Protein 8EC9 (pdb70)

Foldseek 3Di:
DDDDDVVDDDDD/DAADDVPDDDDD/DADDPVVDDDDD/DDDDDVPDDDDD/DADDDCPDDDDD/DADDPCPDDGDD

Sequence (72 aa):
KLVFAECIICMVKLVFAECIICMVKLVFAECIICMVKLVFAECIICMVKLVFAECIICMVKLVFAECIICMV

Structure (mmCIF, N/CA/C/O backbone):
data_8EC9
#
_entry.id   8EC9
#
_cell.length_a   43.060
_cell.length_b   43.060
_cell.length_c   92.767
_cell.angle_alpha   90.000
_cell.angle_beta   90.000
_cell.angle_gamma   120.000
#
_symmetry.space_group_name_H-M   'P 31 2 1'
#
loop_
_entity.id
_entity.type
_entity.pdbx_description
1 polymer ORN-LYS-LEU-VAL-PHI-PHE-ALA-GLU-ORN-CYS-ILE-ILE-SAR-CYS-MET-VAL
2 water water
#
loop_
_atom_site.group_PDB
_atom_site.id
_atom_site.type_symbol
_atom_site.label_atom_id
_atom_site.label_alt_id
_atom_site.label_comp_id
_atom_site.label_asym_id
_atom_site.label_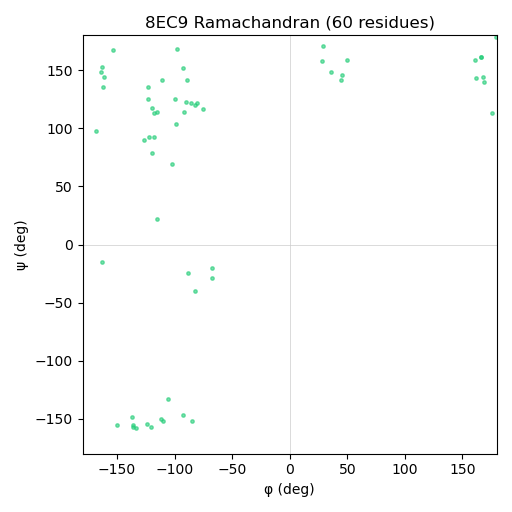entity_id
_atom_site.label_seq_id
_atom_site.pdbx_PDB_ins_code
_atom_site.Cartn_x
_atom_site.Cartn_y
_atom_site.Cartn_z
_atom_site.occupancy
_atom_site.B_iso_or_equiv
_atom_site.auth_seq_id
_atom_site.auth_comp_id
_atom_site.auth_asym_id
_atom_site.auth_atom_id
_atom_site.pdbx_PDB_model_num
ATOM 20 N N . LYS A 1 2 ? 11.042 -1.714 48.019 1.00 50.13 2 LYS A N 1
ATOM 21 C CA . LYS A 1 2 ? 11.197 -2.067 46.616 1.00 50.82 2 LYS A CA 1
ATOM 22 C C . LYS A 1 2 ? 10.587 -1.002 45.718 1.00 50.70 2 LYS A C 1
ATOM 23 O O . LYS A 1 2 ? 9.799 -0.163 46.160 1.00 41.75 2 LYS A O 1
ATOM 42 N N . LEU A 1 3 ? 10.971 -1.051 44.447 1.00 48.29 3 LEU A N 1
ATOM 43 C CA . LEU A 1 3 ? 10.534 -0.076 43.460 1.00 42.82 3 LEU A CA 1
ATOM 44 C C . LEU A 1 3 ? 9.192 -0.510 42.889 1.00 41.51 3 LEU A C 1
ATOM 45 O O . LEU A 1 3 ? 9.076 -1.606 42.331 1.00 52.77 3 LEU A O 1
ATOM 61 N N . VAL A 1 4 ? 8.187 0.348 43.024 1.00 41.84 4 VAL A N 1
ATOM 62 C CA . VAL A 1 4 ? 6.850 0.055 42.527 1.00 39.50 4 VAL A CA 1
ATOM 63 C C . VAL A 1 4 ? 6.547 0.939 41.329 1.00 39.92 4 VAL A C 1
ATOM 64 O O . VAL A 1 4 ? 6.751 2.153 41.379 1.00 38.72 4 VAL A O 1
ATOM 97 N N . PHE A 1 6 ? 3.871 2.534 39.510 1.00 35.35 6 PHE A N 1
ATOM 98 C CA . PHE A 1 6 ? 2.472 2.911 39.578 1.00 37.41 6 PHE A CA 1
ATOM 99 C C . PHE A 1 6 ? 1.963 3.212 38.172 1.00 40.19 6 PHE A C 1
ATOM 100 O O . PHE A 1 6 ? 2.737 3.595 37.299 1.00 46.43 6 PHE A O 1
ATOM 117 N N . ALA A 1 7 ? 0.664 3.020 37.960 1.00 45.69 7 ALA A N 1
ATOM 118 C CA . ALA A 1 7 ? -0.003 3.337 36.700 1.00 52.63 7 ALA A CA 1
ATOM 119 C C . ALA A 1 7 ? -1.120 4.324 37.019 1.00 51.38 7 ALA A C 1
ATOM 120 O O . ALA A 1 7 ? -2.236 3.912 37.338 1.00 54.20 7 ALA A O 1
ATOM 127 N N . GLU A 1 8 ? -0.820 5.620 36.929 1.00 57.70 8 GLU A N 1
ATOM 128 C CA . GLU A 1 8 ? -1.759 6.663 37.351 1.00 66.04 8 GLU A CA 1
ATOM 129 C C . GLU A 1 8 ? -2.803 6.989 36.278 1.00 70.06 8 GLU A C 1
ATOM 130 O O . GLU A 1 8 ? -2.794 8.064 35.688 1.00 74.91 8 GLU A O 1
ATOM 160 N N . CYS A 1 10 ? -0.166 6.770 32.807 1.00 49.01 10 CYS A N 1
ATOM 161 C CA . CYS A 1 10 ? 1.288 6.931 32.820 1.00 48.42 10 CYS A CA 1
ATOM 162 C C . CYS A 1 10 ? 1.923 6.052 33.894 1.00 46.10 10 CYS A C 1
ATOM 163 O O . CYS A 1 10 ? 1.256 5.631 34.838 1.00 45.35 10 CYS A O 1
ATOM 170 N N . ILE A 1 11 ? 3.215 5.776 33.734 1.00 43.29 11 ILE A N 1
ATOM 171 C CA . ILE A 1 11 ? 3.941 4.816 34.560 1.00 41.41 11 ILE A CA 1
ATOM 172 C C . ILE A 1 11 ? 5.066 5.550 35.273 1.00 41.23 11 ILE A C 1
ATOM 173 O O . ILE A 1 11 ? 5.984 6.067 34.622 1.00 42.12 11 ILE A O 1
ATOM 189 N N . ILE A 1 12 ? 5.005 5.579 36.604 1.00 41.34 12 ILE A N 1
ATOM 190 C CA . ILE A 1 12 ? 6.036 6.208 37.426 1.00 41.96 12 ILE A CA 1
ATOM 191 C C . ILE A 1 12 ? 6.595 5.187 38.435 1.00 41.30 12 ILE A C 1
ATOM 192 O O . ILE A 1 12 ? 5.812 4.601 39.183 1.00 38.00 12 ILE A O 1
ATOM 218 N N . CYS A 1 14 ? 8.290 4.278 41.777 1.00 41.29 14 CYS A N 1
ATOM 219 C CA . CYS A 1 14 ? 8.508 4.937 43.066 1.00 40.81 14 CYS A CA 1
ATOM 220 C C . CYS A 1 14 ? 9.003 3.958 44.132 1.00 41.74 14 CYS A C 1
ATOM 221 O O . CYS A 1 14 ? 8.595 2.794 44.169 1.00 39.69 14 CYS A O 1
ATOM 228 N N . MET A 1 15 ? 9.879 4.446 45.004 1.00 40.53 15 MET A N 1
ATOM 229 C CA . MET A 1 15 ? 10.444 3.627 46.066 1.00 46.02 15 MET A CA 1
ATOM 230 C C . MET A 1 15 ? 9.405 3.423 47.167 1.00 45.77 15 MET A C 1
ATOM 231 O O . MET A 1 15 ? 8.974 4.394 47.789 1.00 42.71 15 MET A O 1
ATOM 245 N N . VAL A 1 16 ? 8.985 2.185 47.398 1.00 61.23 16 VAL A N 1
ATOM 246 C CA . VAL A 1 16 ? 7.979 1.966 48.432 1.00 42.91 16 VAL A CA 1
ATOM 247 C C . VAL A 1 16 ? 8.471 0.952 49.465 1.00 39.62 16 VAL A C 1
ATOM 248 O O . VAL A 1 16 ? 8.472 -0.258 49.218 1.00 38.03 16 VAL A O 1
ATOM 280 N N . LYS B 1 2 ? 8.116 -13.534 40.065 1.00 66.29 2 LYS B N 1
ATOM 281 C CA . LYS B 1 2 ? 8.030 -12.121 39.721 1.00 64.13 2 LYS B CA 1
ATOM 282 C C . LYS B 1 2 ? 9.439 -11.543 39.640 1.00 62.93 2 LYS B C 1
ATOM 283 O O . LYS B 1 2 ? 10.406 -12.219 39.972 1.00 63.74 2 LYS B O 1
ATOM 302 N N . LEU B 1 3 ? 9.564 -10.308 39.165 1.00 61.44 3 LEU B N 1
ATOM 303 C CA . LEU B 1 3 ? 10.856 -9.630 39.086 1.00 6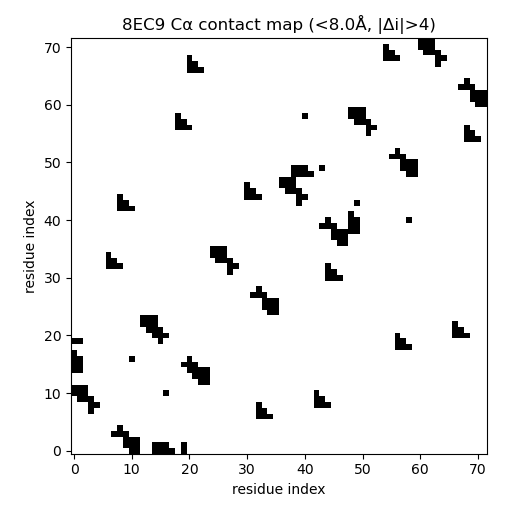0.66 3 LEU B CA 1
ATOM 304 C C . LEU B 1 3 ? 10.773 -8.398 39.983 1.00 59.19 3 LEU B C 1
ATOM 305 O O . LEU B 1 3 ? 10.333 -7.325 39.560 1.00 58.34 3 LEU B O 1
ATOM 321 N N . VAL B 1 4 ? 11.192 -8.560 41.230 1.00 59.27 4 VAL B N 1
ATOM 322 C CA . VAL B 1 4 ? 11.144 -7.469 42.185 1.00 58.36 4 VAL B CA 1
ATOM 323 C C . VAL B 1 4 ? 12.387 -6.615 42.040 1.00 58.14 4 VAL B C 1
ATOM 324 O O . VAL B 1 4 ? 13.491 -7.125 41.863 1.00 59.02 4 VAL B O 1
ATOM 357 N N . PHE B 1 6 ? 14.282 -4.535 44.317 1.00 58.89 6 PHE B N 1
ATOM 358 C CA . PHE B 1 6 ? 14.510 -4.126 45.696 1.00 59.66 6 PHE B CA 1
ATOM 359 C C . PHE B 1 6 ? 15.283 -2.817 45.730 1.00 60.20 6 PHE B C 1
ATOM 360 O O . PHE B 1 6 ? 16.246 -2.639 44.982 1.00 60.81 6 PHE B O 1
ATOM 377 N N . ALA B 1 7 ? 14.842 -1.903 46.592 1.00 60.35 7 ALA B N 1
ATOM 378 C CA . ALA B 1 7 ? 15.510 -0.625 46.836 1.00 61.43 7 ALA B CA 1
ATOM 379 C C . ALA B 1 7 ? 15.893 -0.607 48.311 1.00 63.12 7 ALA B C 1
ATOM 380 O O . ALA B 1 7 ? 15.220 0.012 49.138 1.00 63.36 7 ALA B O 1
ATOM 387 N N . GLU B 1 8 ? 16.980 -1.297 48.639 1.00 65.23 8 GLU B N 1
ATOM 388 C CA . GLU B 1 8 ? 17.380 -1.483 50.026 1.00 67.27 8 GLU B CA 1
ATOM 389 C C . GLU B 1 8 ? 18.275 -0.357 50.524 1.00 69.52 8 GLU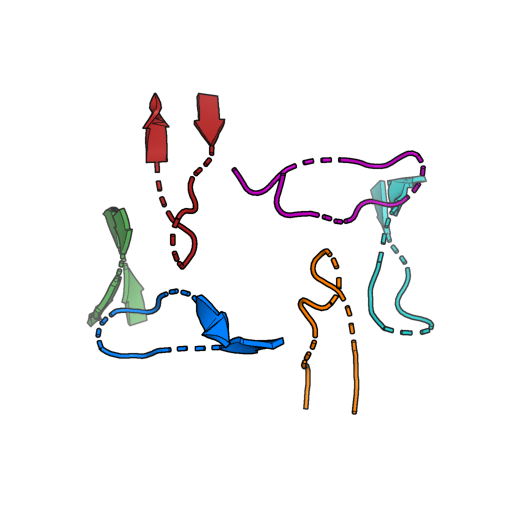 B C 1
ATOM 390 O O . GLU B 1 8 ? 19.501 -0.475 50.509 1.00 71.50 8 GLU B O 1
ATOM 420 N N . CYS B 1 10 ? 20.153 1.327 46.776 1.00 69.09 10 CYS B N 1
ATOM 421 C CA . CYS B 1 10 ? 20.477 0.662 45.512 1.00 68.37 10 CYS B CA 1
ATOM 422 C C . CYS B 1 10 ? 19.373 -0.255 44.986 1.00 65.67 10 CYS B C 1
ATOM 423 O O . CYS B 1 10 ? 18.715 -0.962 45.747 1.00 64.83 10 CYS B O 1
ATOM 430 N N . ILE B 1 11 ? 19.198 -0.239 43.666 1.00 64.76 11 ILE B N 1
ATOM 431 C CA . ILE B 1 11 ? 18.145 -0.985 42.985 1.00 62.67 11 ILE B CA 1
ATOM 432 C C . ILE B 1 11 ? 18.752 -2.259 42.409 1.00 63.15 11 ILE B C 1
ATOM 433 O O . ILE B 1 11 ? 19.723 -2.199 41.646 1.00 64.51 11 ILE B O 1
ATOM 449 N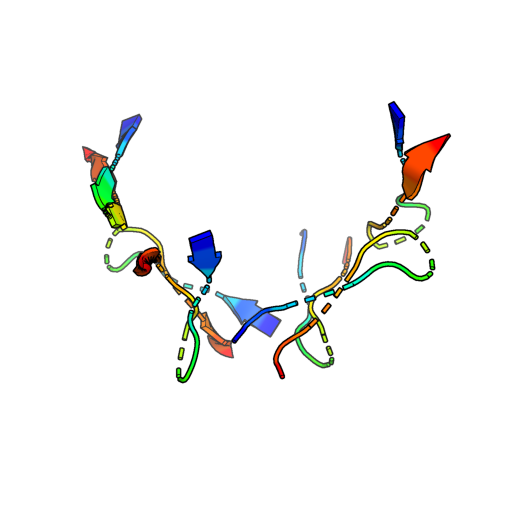 N . ILE B 1 12 ? 18.177 -3.409 42.757 1.00 62.37 12 ILE B N 1
ATOM 450 C CA . ILE B 1 12 ? 18.584 -4.677 42.164 1.00 62.97 12 ILE B CA 1
ATOM 451 C C . ILE B 1 12 ? 17.352 -5.510 41.806 1.00 61.57 12 ILE B C 1
ATOM 452 O O . ILE B 1 12 ? 16.423 -5.586 42.609 1.00 60.70 12 ILE B O 1
ATOM 478 N N . CYS B 1 14 ? 15.513 -8.994 41.098 1.00 61.88 14 CYS B N 1
ATOM 479 C CA . CYS B 1 14 ? 15.706 -10.374 41.525 1.00 63.44 14 CYS B CA 1
ATOM 480 C C . CYS B 1 14 ? 14.461 -11.220 41.293 1.00 63.51 14 CYS B C 1
ATOM 481 O O . CYS B 1 14 ? 13.336 -10.752 41.461 1.00 62.33 14 CYS B O 1
ATOM 488 N N . MET B 1 15 ? 14.686 -12.476 40.917 1.00 67.25 15 MET B N 1
ATOM 489 C CA . MET B 1 15 ? 13.607 -13.422 40.650 1.00 68.10 15 MET B CA 1
ATOM 490 C C . MET B 1 15 ? 13.379 -14.318 41.861 1.00 69.53 15 MET B C 1
ATOM 491 O O . MET B 1 15 ? 14.153 -15.246 42.108 1.00 71.56 15 MET B O 1
ATOM 505 N N . VAL B 1 16 ? 12.320 -14.048 42.611 1.00 66.90 16 VAL B N 1
ATOM 506 C CA . VAL B 1 16 ? 11.383 -14.190 43.718 1.00 67.24 16 VAL B CA 1
ATOM 507 C C . VAL B 1 16 ? 10.361 -15.296 43.468 1.00 69.15 16 VAL B C 1
ATOM 508 O O . VAL B 1 16 ? 9.182 -15.132 43.768 1.00 69.07 16 VAL B O 1
ATOM 540 N N . LYS C 1 2 ? -0.670 1.164 22.794 1.00 49.13 2 LYS C N 1
ATOM 541 C CA . LYS C 1 2 ? 0.781 1.244 22.806 1.00 46.91 2 LYS C CA 1
ATOM 542 C C . LYS C 1 2 ? 1.266 2.067 23.995 1.00 44.59 2 LYS C C 1
ATOM 543 O O . LYS C 1 2 ? 0.563 2.957 24.482 1.00 44.77 2 LYS C O 1
ATOM 562 N N . LEU C 1 3 ? 2.472 1.758 24.463 1.00 45.59 3 LEU C N 1
ATOM 563 C CA . LEU C 1 3 ? 3.126 2.562 25.482 1.00 43.88 3 LEU C CA 1
ATOM 564 C C . LEU C 1 3 ? 3.980 3.605 24.778 1.00 43.02 3 LEU C C 1
ATOM 565 O O . LEU C 1 3 ? 4.953 3.264 24.094 1.00 43.16 3 LEU C O 1
ATOM 581 N N . VAL C 1 4 ? 3.611 4.867 24.943 1.00 43.30 4 VAL C N 1
ATOM 582 C CA . VAL C 1 4 ? 4.296 5.967 24.291 1.00 43.28 4 VAL C CA 1
ATOM 583 C C . VAL C 1 4 ? 5.022 6.814 25.327 1.00 42.39 4 VAL C C 1
ATOM 584 O O . VAL C 1 4 ? 4.453 7.191 26.355 1.00 42.61 4 VAL C O 1
ATOM 617 N N . PHE C 1 6 ? 6.247 10.146 26.296 1.00 50.03 6 PHE C N 1
ATOM 618 C CA . PHE C 1 6 ? 6.111 11.568 26.046 1.00 48.88 6 PHE C CA 1
ATOM 619 C C . PHE C 1 6 ? 7.352 12.258 26.572 1.00 49.99 6 PHE C C 1
ATOM 620 O O . PHE C 1 6 ? 7.918 11.838 27.582 1.00 54.40 6 PHE C O 1
ATOM 637 N N . ALA C 1 7 ? 7.791 13.298 25.873 1.00 53.42 7 ALA C N 1
ATOM 638 C CA . ALA C 1 7 ? 8.750 14.245 26.429 1.00 61.72 7 ALA C CA 1
ATOM 639 C C . ALA C 1 7 ? 7.995 15.504 26.848 1.00 70.81 7 ALA C C 1
ATOM 640 O O . ALA C 1 7 ? 8.113 16.572 26.249 1.00 70.63 7 ALA C O 1
ATOM 647 N N . GLU C 1 8 ? 7.188 15.345 27.897 1.00 68.69 8 GLU C N 1
ATOM 648 C CA . GLU C 1 8 ? 6.324 16.422 28.372 1.00 77.64 8 GLU C CA 1
ATOM 649 C C . GLU C 1 8 ? 7.178 17.544 28.942 1.00 82.43 8 GLU C C 1
ATOM 650 O O . GLU C 1 8 ? 7.527 17.538 30.125 1.00 83.24 8 GLU C O 1
ATOM 680 N N . CYS C 1 10 ? 10.983 16.325 30.582 1.00 60.52 10 CYS C N 1
ATOM 681 C CA . CYS C 1 10 ? 11.085 15.054 31.286 1.00 60.52 10 CYS C CA 1
ATOM 682 C C . CYS C 1 10 ? 10.386 13.933 30.529 1.00 59.68 10 CYS C C 1
ATOM 683 O O . CYS C 1 10 ? 9.356 14.149 29.891 1.00 55.78 10 CYS C O 1
ATOM 690 N N . ILE C 1 11 ? 10.950 12.733 30.618 1.00 60.41 11 ILE C N 1
ATOM 691 C CA . ILE C 1 11 ? 10.429 11.567 29.913 1.00 51.62 11 ILE C CA 1
ATOM 692 C C . ILE C 1 11 ? 9.415 10.858 30.804 1.00 50.70 11 ILE C C 1
ATOM 693 O O . ILE C 1 11 ? 9.738 10.440 31.921 1.00 52.49 11 ILE C O 1
ATOM 709 N N . ILE C 1 12 ? 8.193 10.711 30.302 1.00 45.60 12 ILE C N 1
ATOM 710 C CA . ILE C 1 12 ? 7.144 9.990 31.009 1.00 46.55 12 ILE C CA 1
ATOM 711 C C . ILE C 1 12 ? 6.443 9.026 30.027 1.00 44.76 12 ILE C C 1
ATOM 712 O O . ILE C 1 12 ? 5.986 9.473 28.972 1.00 44.29 12 ILE C O 1
ATOM 738 N N . CYS C 1 14 ? 3.462 6.848 28.855 1.00 46.79 14 CYS C N 1
ATOM 739 C CA . CYS C 1 14 ? 2.024 6.724 29.092 1.00 46.45 14 CYS C CA 1
ATOM 740 C C . CYS C 1 14 ? 1.348 5.855 28.042 1.00 46.08 14 CYS C C 1
ATOM 741 O O . CYS C 1 14 ? 1.876 5.647 26.951 1.00 45.34 14 CYS C O 1
ATOM 748 N N . MET C 1 15 ? 0.161 5.371 28.384 1.00 47.26 15 MET C N 1
ATOM 749 C CA . MET C 1 15 ? -0.618 4.524 27.493 1.00 49.03 15 MET C CA 1
ATOM 750 C C . MET C 1 15 ? -1.573 5.356 26.662 1.00 51.31 15 MET C C 1
ATOM 751 O O . MET C 1 15 ? -2.022 6.418 27.090 1.00 52.10 15 MET C O 1
ATOM 765 N N . VAL C 1 16 ? -1.897 4.852 25.480 1.00 50.17 16 VAL C N 1
ATOM 766 C CA . VAL C 1 16 ? -2.784 5.312 24.425 1.00 52.93 16 VAL C CA 1
ATOM 767 C C . VAL C 1 16 ? -3.209 4.112 23.579 1.00 54.14 16 VAL C C 1
ATOM 768 O O . VAL C 1 16 ? -2.465 3.645 22.715 1.00 53.08 16 VAL C O 1
ATOM 800 N N . LYS D 1 2 ? 22.737 16.680 29.615 1.00 81.02 2 LYS D N 1
ATOM 801 C CA . LYS D 1 2 ? 22.843 15.371 30.244 1.00 79.40 2 LYS D CA 1
ATOM 802 C C . LYS D 1 2 ? 21.438 15.009 30.700 1.00 75.92 2 LYS D C 1
ATOM 803 O O . LYS D 1 2 ? 20.620 15.897 30.914 1.00 76.09 2 LYS D O 1
ATOM 821 N N . LEU D 1 3 ? 21.124 13.723 30.818 1.00 72.67 3 LEU D N 1
ATOM 822 C CA . LEU D 1 3 ? 19.812 13.306 31.305 1.00 69.65 3 LEU D CA 1
ATOM 823 C C . LEU D 1 3 ? 19.994 12.582 32.627 1.00 68.41 3 LEU D C 1
ATOM 824 O O . LEU D 1 3 ? 20.590 11.500 32.676 1.00 68.66 3 LEU D O 1
ATOM 840 N N . VAL D 1 4 ? 19.484 13.188 33.691 1.00 65.58 4 VAL D N 1
ATOM 841 C CA . VAL D 1 4 ? 19.63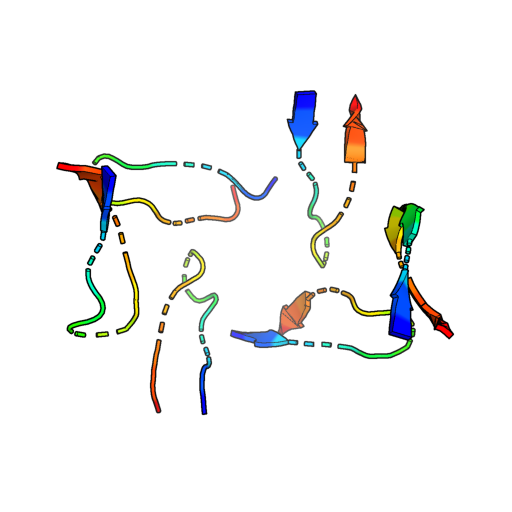5 12.655 35.029 1.00 65.07 4 VAL D CA 1
ATOM 842 C C . VAL D 1 4 ? 18.320 12.064 35.475 1.00 62.07 4 VAL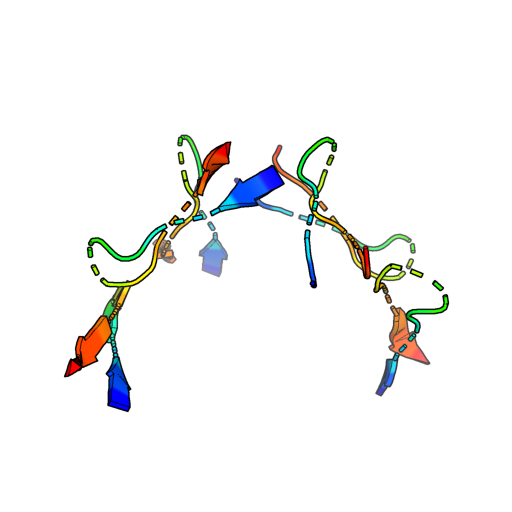 D C 1
ATOM 843 O O . VAL D 1 4 ? 17.253 12.605 35.188 1.00 60.93 4 VAL D O 1
ATOM 876 N N . PHE D 1 6 ? 16.064 11.988 38.149 1.00 60.49 6 PHE D N 1
ATOM 877 C CA . PHE D 1 6 ? 15.767 12.761 39.339 1.00 61.59 6 PHE D CA 1
ATOM 878 C C . PHE D 1 6 ? 15.128 11.876 40.389 1.00 60.13 6 PHE D C 1
ATOM 879 O O . PHE D 1 6 ? 14.712 10.755 40.107 1.00 58.00 6 PHE D O 1
ATOM 896 N N . ALA D 1 7 ? 15.051 12.399 41.607 1.00 64.28 7 ALA D N 1
ATOM 897 C CA . ALA D 1 7 ? 14.486 11.664 42.724 1.00 61.36 7 ALA D CA 1
ATOM 898 C C . ALA D 1 7 ? 14.182 12.650 43.834 1.00 67.25 7 ALA D C 1
ATOM 899 O O . ALA D 1 7 ? 14.871 13.661 43.989 1.00 75.23 7 ALA D O 1
ATOM 906 N N . GLU D 1 8 ? 13.140 12.352 44.597 1.00 65.76 8 GLU D N 1
ATOM 907 C CA . GLU D 1 8 ? 12.876 13.101 45.817 1.00 75.76 8 GLU D CA 1
ATOM 908 C C . GLU D 1 8 ? 11.913 12.320 46.702 1.00 69.75 8 GLU D C 1
ATOM 909 O O . GLU D 1 8 ? 10.696 12.498 46.635 1.00 64.95 8 GLU D O 1
ATOM 939 N N . CYS D 1 10 ? 9.944 8.877 44.070 1.00 49.67 10 CYS D N 1
ATOM 940 C CA . CYS D 1 10 ? 9.815 8.530 42.660 1.00 47.89 10 CYS D CA 1
ATOM 941 C C . CYS D 1 10 ? 10.972 9.056 41.841 1.00 48.94 10 CYS D C 1
ATOM 942 O O . CYS D 1 10 ? 11.641 10.006 42.232 1.00 51.00 10 CYS D O 1
ATOM 949 N N . ILE D 1 11 ? 11.198 8.444 40.684 1.00 50.26 11 ILE D N 1
ATOM 950 C CA . ILE D 1 11 ? 12.333 8.789 39.844 1.00 51.44 11 ILE D CA 1
ATOM 951 C C . ILE D 1 11 ? 11.823 9.183 38.461 1.00 50.86 11 ILE D C 1
ATOM 952 O O . ILE D 1 11 ? 10.923 8.543 37.911 1.00 49.41 11 ILE D O 1
ATOM 968 N N . ILE D 1 12 ? 12.374 10.267 37.927 1.00 54.30 12 ILE D N 1
ATOM 969 C CA . ILE D 1 12 ? 12.022 10.731 36.596 1.00 55.69 12 ILE D CA 1
ATOM 970 C C . ILE D 1 12 ? 13.302 11.145 35.871 1.00 57.39 12 ILE D C 1
ATOM 971 O O . ILE D 1 12 ? 14.208 11.698 36.508 1.00 57.84 12 ILE D O 1
ATOM 997 N N . CYS D 1 14 ? 15.054 13.529 33.197 1.00 60.01 14 CYS D N 1
ATOM 998 C CA . CYS D 1 14 ? 14.783 14.8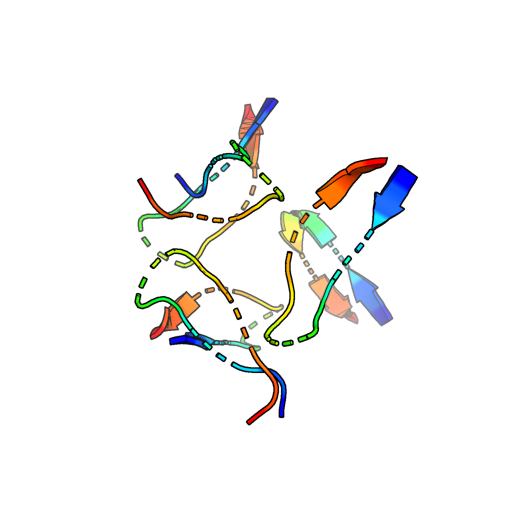32 32.602 1.00 61.83 14 CYS D CA 1
ATOM 999 C C . CYS D 1 14 ? 16.000 15.393 31.878 1.00 64.44 14 CYS D C 1
ATOM 1000 O O . CYS D 1 14 ? 17.132 14.963 32.104 1.00 65.11 14 CYS D O 1
ATOM 1007 N N . MET D 1 15 ? 15.743 16.360 31.003 1.00 68.30 15 MET D N 1
ATOM 1008 C CA . MET D 1 15 ? 16.792 17.056 30.263 1.00 70.74 15 MET D CA 1
ATOM 1009 C C . MET D 1 15 ? 17.301 18.267 31.031 1.00 73.06 15 MET D C 1
ATOM 1010 O O . MET D 1 15 ? 16.523 18.984 31.660 1.00 73.84 15 MET D O 1
ATOM 1024 N N . VAL D 1 16 ? 18.603 18.505 30.961 1.00 77.09 16 VAL D N 1
ATOM 1025 C CA . VAL D 1 16 ? 19.374 19.589 31.551 1.00 79.74 16 VAL D CA 1
ATOM 1026 C C . VAL D 1 16 ? 20.494 19.960 30.587 1.00 82.29 16 VAL D C 1
ATOM 1027 O O . VAL D 1 16 ? 21.663 19.656 30.816 1.00 84.26 16 VAL D O 1
ATOM 1059 N N . LYS E 1 2 ? 19.529 12.087 43.246 1.00 67.89 2 LYS E N 1
ATOM 1060 C CA . LYS E 1 2 ? 19.626 11.544 41.897 1.00 67.50 2 LYS E CA 1
ATOM 1061 C C . LYS E 1 2 ? 19.905 10.043 41.921 1.00 66.36 2 LYS E C 1
ATOM 1062 O O . LYS E 1 2 ? 20.643 9.554 42.776 1.00 66.56 2 LYS E O 1
ATOM 1081 N N . LEU E 1 3 ? 19.302 9.311 40.987 1.00 66.49 3 LEU E N 1
ATOM 1082 C CA . LEU E 1 3 ? 19.649 7.910 40.782 1.00 65.95 3 LEU E CA 1
ATOM 1083 C C . LEU E 1 3 ? 20.900 7.835 39.915 1.00 67.63 3 LEU E C 1
ATOM 1084 O O . LEU E 1 3 ? 20.898 8.298 38.768 1.00 68.62 3 LEU E O 1
ATOM 1100 N N . VAL E 1 4 ? 21.953 7.234 40.458 1.00 67.31 4 VAL E N 1
ATOM 1101 C CA . VAL E 1 4 ? 23.263 7.224 39.826 1.00 69.29 4 VAL E CA 1
ATOM 1102 C C . VAL E 1 4 ? 23.697 5.789 39.563 1.00 69.68 4 VAL E C 1
ATOM 1103 O O . VAL E 1 4 ? 23.677 4.948 40.462 1.00 69.03 4 VAL E O 1
ATOM 1136 N N . PHE E 1 6 ? 26.676 3.478 38.982 1.00 74.97 6 PHE E N 1
ATOM 1137 C CA . PHE E 1 6 ? 28.119 3.236 38.941 1.00 77.80 6 PHE E CA 1
ATOM 1138 C C . PHE E 1 6 ? 28.389 1.785 38.579 1.00 79.17 6 PHE E C 1
ATOM 1139 O O . PHE E 1 6 ? 27.465 0.989 38.415 1.00 77.82 6 PHE E O 1
ATOM 1156 N N . ALA E 1 7 ? 29.672 1.446 38.478 1.00 82.61 7 ALA E N 1
ATOM 1157 C CA . ALA E 1 7 ? 30.075 0.113 38.058 1.00 84.72 7 ALA E CA 1
ATOM 1158 C C . ALA E 1 7 ? 31.558 -0.129 38.298 1.00 88.24 7 ALA E C 1
ATOM 1159 O O . ALA E 1 7 ? 32.392 0.274 37.480 1.00 90.62 7 ALA E O 1
ATOM 1166 N N . GLU E 1 8 ? 31.902 -0.787 39.401 1.00 90.37 8 GLU E N 1
ATOM 1167 C CA . GLU E 1 8 ? 33.298 -1.119 39.659 1.00 94.23 8 GLU E CA 1
ATOM 1168 C C . GLU E 1 8 ? 33.784 -2.156 38.639 1.00 97.25 8 GLU E C 1
ATOM 1169 O O . GLU E 1 8 ? 33.352 -3.309 38.657 1.00 97.35 8 GLU E O 1
ATOM 1199 N N . CYS E 1 10 ? 30.770 -4.520 36.533 1.00 92.12 10 CYS E N 1
ATOM 1200 C CA . CYS E 1 10 ? 29.335 -4.687 36.695 1.00 88.60 10 CYS E CA 1
ATOM 1201 C C . CYS E 1 10 ? 28.655 -3.395 37.119 1.00 85.05 10 CYS E C 1
ATOM 1202 O O . CYS E 1 10 ? 29.242 -2.602 37.842 1.00 84.83 10 CYS E O 1
ATOM 1209 N N . ILE E 1 11 ? 27.406 -3.205 36.694 1.00 82.63 11 ILE E N 1
ATOM 1210 C CA . ILE E 1 11 ? 26.696 -1.939 36.851 1.00 79.83 11 ILE E CA 1
ATOM 1211 C C . ILE E 1 11 ? 25.573 -2.105 37.862 1.00 76.58 11 ILE E C 1
ATOM 1212 O O . ILE E 1 11 ? 24.888 -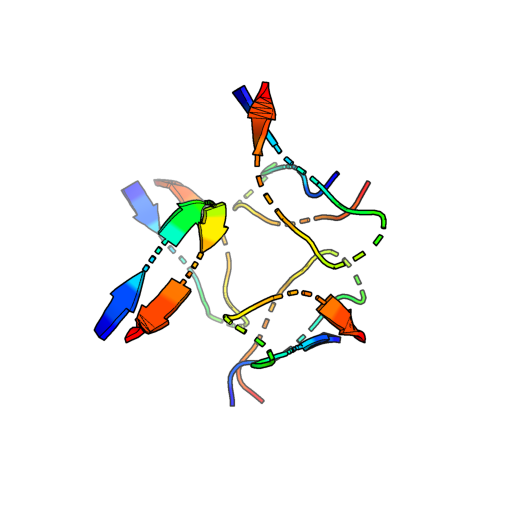3.136 37.890 1.00 76.04 11 ILE E O 1
ATOM 1228 N N . ILE E 1 12 ? 25.367 -1.073 38.674 1.00 75.26 12 ILE E N 1
ATOM 1229 C CA . ILE E 1 12 ? 24.278 -1.062 39.635 1.00 72.38 12 ILE E CA 1
ATOM 1230 C C . ILE E 1 12 ? 23.820 0.390 39.850 1.00 70.78 12 ILE E C 1
ATOM 1231 O O . ILE E 1 12 ? 24.667 1.284 39.919 1.00 71.90 12 ILE E O 1
ATOM 1257 N N . CYS E 1 14 ? 22.100 3.339 41.993 1.00 65.84 14 CYS E N 1
ATOM 1258 C CA . CYS E 1 14 ? 21.862 3.649 43.403 1.00 65.14 14 CYS E CA 1
ATOM 1259 C C . CYS E 1 14 ? 21.376 5.081 43.614 1.00 64.81 14 CYS E C 1
ATOM 1260 O O . CYS E 1 14 ? 21.863 6.013 42.974 1.00 65.91 14 CYS E O 1
ATOM 1267 N N . MET E 1 15 ? 20.417 5.252 44.520 1.00 65.08 15 MET E N 1
ATOM 1268 C CA . MET E 1 15 ? 19.968 6.587 44.901 1.00 66.38 15 MET E CA 1
ATOM 1269 C C . MET E 1 15 ? 20.945 7.172 45.917 1.00 69.85 15 MET E C 1
ATOM 1270 O O . MET E 1 15 ? 21.174 6.591 46.980 1.00 71.58 15 MET E O 1
ATOM 1284 N N . VAL E 1 16 ? 21.518 8.321 45.587 1.00 67.57 16 VAL E N 1
ATOM 1285 C CA . VAL E 1 16 ? 22.478 9.227 46.195 1.00 69.80 16 VAL E CA 1
ATOM 1286 C C . VAL E 1 16 ? 21.727 10.376 46.878 1.00 70.22 16 VAL E C 1
ATOM 1287 O O . VAL E 1 16 ? 22.244 11.479 47.001 1.00 72.06 16 VAL E O 1
ATOM 1319 N N . LYS F 1 2 ? 30.844 -5.636 24.814 1.00 90.85 2 LYS F N 1
ATOM 1320 C CA . LYS F 1 2 ? 29.499 -6.108 25.117 1.00 86.38 2 LYS F CA 1
ATOM 1321 C C . LYS F 1 2 ? 29.074 -5.743 26.534 1.00 84.59 2 LYS F C 1
ATOM 1322 O O . LYS F 1 2 ? 29.906 -5.413 27.373 1.00 86.97 2 LYS F O 1
ATOM 1341 N N . LEU F 1 3 ? 27.770 -5.802 26.792 1.00 84.10 3 LEU F N 1
ATOM 1342 C CA . LEU F 1 3 ? 27.222 -5.705 28.141 1.00 81.72 3 LEU F CA 1
ATOM 1343 C C . LEU F 1 3 ? 26.511 -7.019 28.425 1.00 79.99 3 LEU F C 1
ATOM 1344 O O . LEU F 1 3 ? 25.495 -7.330 27.794 1.00 77.44 3 LEU F O 1
ATOM 1360 N N . VAL F 1 4 ? 27.043 -7.788 29.366 1.00 78.87 4 VAL F N 1
ATOM 1361 C CA . VAL F 1 4 ? 26.441 -9.056 29.729 1.00 77.82 4 VAL F CA 1
ATOM 1362 C C . VAL F 1 4 ? 25.494 -8.815 30.886 1.00 75.39 4 VAL F C 1
ATOM 1363 O O . VAL F 1 4 ? 25.765 -7.979 31.744 1.00 75.86 4 VAL F O 1
ATOM 1396 N N . PHE F 1 6 ? 24.702 -10.875 33.522 1.00 75.74 6 PHE F N 1
ATOM 1397 C CA . PHE F 1 6 ? 24.827 -11.946 34.490 1.00 77.47 6 PHE F CA 1
ATOM 1398 C C . PHE F 1 6 ? 23.652 -11.808 35.423 1.00 75.09 6 PHE F C 1
ATOM 1399 O O . PHE F 1 6 ? 23.538 -10.811 36.137 1.00 74.40 6 PHE F O 1
ATOM 1416 N N . ALA F 1 7 ? 22.749 -12.778 35.391 1.00 87.94 7 ALA F N 1
ATOM 1417 C CA . ALA F 1 7 ? 21.728 -12.904 36.422 1.00 80.93 7 ALA F CA 1
ATOM 1418 C C . ALA F 1 7 ? 21.833 -14.330 36.935 1.00 79.69 7 ALA F C 1
ATOM 1419 O O . ALA F 1 7 ? 21.188 -15.244 36.414 1.00 78.98 7 ALA F O 1
ATOM 1426 N N . GLU F 1 8 ? 22.661 -14.507 37.955 1.00 78.00 8 GLU F N 1
ATOM 1427 C CA . GLU F 1 8 ? 22.914 -15.815 38.513 1.00 80.90 8 GLU F CA 1
ATOM 1428 C C . GLU F 1 8 ? 22.407 -15.864 39.946 1.00 81.30 8 GLU F C 1
ATOM 1429 O O . GLU F 1 8 ? 22.596 -14.926 40.724 1.00 81.13 8 GLU F O 1
ATOM 1459 N N . CYS F 1 10 ? 19.186 -12.757 41.129 1.00 72.44 10 CYS F N 1
ATOM 1460 C CA . CYS F 1 10 ? 19.252 -11.354 40.712 1.00 70.72 10 CYS F CA 1
ATOM 1461 C C . CYS F 1 10 ? 19.963 -11.108 39.389 1.00 70.29 10 CYS F C 1
ATOM 1462 O O . CYS F 1 10 ? 20.588 -12.007 38.836 1.00 71.63 10 CYS F O 1
ATOM 1469 N N . ILE F 1 11 ? 19.865 -9.868 38.907 1.00 70.43 11 ILE F N 1
ATOM 1470 C CA . ILE F 1 11 ? 20.344 -9.474 37.586 1.00 69.87 11 ILE F CA 1
ATOM 1471 C C . ILE F 1 11 ? 21.344 -8.337 37.749 1.00 71.06 11 ILE F C 1
ATOM 1472 O O . ILE F 1 11 ? 21.020 -7.303 38.347 1.00 70.50 11 ILE F O 1
ATOM 1488 N N . ILE F 1 12 ? 22.545 -8.518 37.205 1.00 71.34 12 ILE F N 1
ATOM 1489 C CA . ILE F 1 12 ? 23.539 -7.448 37.145 1.00 72.79 12 ILE F CA 1
ATOM 1490 C C . ILE F 1 12 ? 24.185 -7.432 35.749 1.00 73.37 12 ILE F C 1
ATOM 1491 O O . ILE F 1 12 ? 24.403 -8.506 35.178 1.00 74.08 12 ILE F O 1
ATOM 1517 N N . CYS F 1 14 ? 27.343 -6.447 33.228 1.00 79.80 14 CYS F N 1
ATOM 1518 C CA . CYS F 1 14 ? 28.765 -6.109 33.176 1.00 83.70 14 CYS F CA 1
ATOM 1519 C C . CYS F 1 14 ? 29.295 -6.331 31.766 1.00 85.10 14 CYS F C 1
ATOM 1520 O O . CYS F 1 14 ? 28.704 -7.081 30.991 1.00 83.50 14 CYS F O 1
ATOM 1527 N N . MET F 1 15 ? 30.408 -5.687 31.430 1.00 88.35 15 MET F N 1
ATOM 1528 C CA . MET F 1 15 ? 30.988 -5.856 30.102 1.00 90.27 15 MET F CA 1
ATOM 1529 C C . MET F 1 15 ? 32.115 -6.872 30.149 1.00 94.50 15 MET F C 1
ATOM 1530 O O . MET F 1 15 ? 32.565 -7.267 31.225 1.00 96.32 15 MET F O 1
ATOM 1544 N N . VAL F 1 16 ? 32.554 -7.293 28.971 1.00 96.33 16 VAL F N 1
ATOM 1545 C CA . VAL F 1 16 ? 33.472 -8.138 28.216 1.00 100.29 16 VAL F CA 1
ATOM 1546 C C . VAL F 1 16 ? 33.670 -7.558 26.819 1.00 101.01 16 VAL F C 1
ATOM 1547 O O . VAL F 1 16 ? 32.858 -7.796 25.921 1.00 98.29 16 VAL F O 1
#

Solvent-accessible surface area: 7212 Å² total

Radius of gyration: 14.45 Å; Cα contacts (8 Å, |Δi|>4): 128; chains: 6; bounding box: 36×35×27 Å

B-factor: mean 72.64, std 18.96, range [34.34, 138.57]

Secondary structure (DSSP, 8-state):
-B--B--B--B-/-B--B--B--B-/-B--B--B--B-/-B--B--B--B-/-B--------B-/-B--------B-